Protein AF-A0A925D9C8-F1 (afdb_monomer)

Foldseek 3Di:
DDDDDDDDPPPDDPDDDDDDVPDDDPDAQFDAACDDPRHRGGDGPCVVLPPQAEAEEEDDDDDPVVVVVVVVQQVVQVVVVVSVYYYDYD

Structure (mmCIF, N/CA/C/O backbone):
data_AF-A0A925D9C8-F1
#
_entry.id   AF-A0A925D9C8-F1
#
loop_
_atom_site.group_PDB
_atom_site.id
_atom_site.type_symbol
_atom_site.label_atom_id
_atom_site.label_alt_id
_atom_site.label_comp_id
_atom_site.label_asym_id
_atom_site.label_entity_id
_atom_site.label_seq_id
_atom_site.pdbx_PDB_ins_code
_atom_site.Cartn_x
_atom_site.Cartn_y
_atom_site.Cartn_z
_atom_site.occupancy
_atom_site.B_iso_or_equiv
_atom_site.auth_seq_id
_atom_site.auth_comp_id
_atom_site.auth_asym_id
_atom_site.auth_atom_id
_atom_site.pdbx_PDB_model_num
ATOM 1 N N . MET A 1 1 ? 44.040 31.750 -30.375 1.00 44.41 1 MET A N 1
ATOM 2 C CA . MET A 1 1 ? 42.782 32.089 -31.081 1.00 44.41 1 MET A CA 1
ATOM 3 C C . MET A 1 1 ? 42.383 30.830 -31.845 1.00 44.41 1 MET A C 1
ATOM 5 O O . MET A 1 1 ? 43.206 30.383 -32.620 1.00 44.41 1 MET A O 1
ATOM 9 N N . LEU A 1 2 ? 41.275 30.126 -31.599 1.00 40.25 2 LEU A N 1
ATOM 10 C CA . LEU A 1 2 ? 39.943 30.539 -31.151 1.00 40.25 2 LEU A CA 1
ATOM 11 C C . LEU A 1 2 ? 39.206 29.425 -30.370 1.00 40.25 2 LEU A C 1
ATOM 13 O O . LEU A 1 2 ? 39.361 28.249 -30.668 1.00 40.25 2 LEU A O 1
ATOM 17 N N . ALA A 1 3 ? 38.370 29.896 -29.438 1.00 45.22 3 ALA A N 1
ATOM 18 C CA . ALA A 1 3 ? 37.036 29.420 -29.050 1.00 45.22 3 ALA A CA 1
ATOM 19 C C . ALA A 1 3 ? 36.859 27.986 -28.508 1.00 45.22 3 ALA A C 1
ATOM 21 O O . ALA A 1 3 ? 36.585 27.043 -29.244 1.00 45.22 3 ALA A O 1
ATOM 22 N N . GLY A 1 4 ? 36.870 27.878 -27.174 1.00 48.66 4 GLY A N 1
ATOM 23 C CA . GLY A 1 4 ? 36.148 26.825 -26.460 1.00 48.66 4 GLY A CA 1
ATOM 24 C C . GLY A 1 4 ? 34.638 27.016 -26.618 1.00 48.66 4 GLY A C 1
ATOM 25 O O . GLY A 1 4 ? 34.122 28.124 -26.459 1.00 48.66 4 GLY A O 1
ATOM 26 N N . VAL A 1 5 ? 33.943 25.938 -26.967 1.00 53.88 5 VAL A N 1
ATOM 27 C CA . VAL A 1 5 ? 32.484 25.904 -27.065 1.00 53.88 5 VAL A CA 1
ATOM 28 C C . VAL A 1 5 ? 31.938 25.848 -25.640 1.00 53.88 5 VAL A C 1
ATOM 30 O O . VAL A 1 5 ? 32.215 24.911 -24.899 1.00 53.88 5 VAL A O 1
ATOM 33 N N . ALA A 1 6 ? 31.218 26.887 -25.224 1.00 57.12 6 ALA A N 1
ATOM 34 C CA . ALA A 1 6 ? 30.512 26.889 -23.952 1.00 57.12 6 ALA A CA 1
ATOM 35 C C . ALA A 1 6 ? 29.261 26.011 -24.085 1.00 57.12 6 ALA A C 1
ATOM 37 O O . ALA A 1 6 ? 28.245 26.445 -24.629 1.00 57.12 6 ALA A O 1
ATOM 38 N N . GLU A 1 7 ? 29.337 24.774 -23.598 1.00 57.78 7 GLU A N 1
ATOM 39 C CA . GLU A 1 7 ? 28.160 23.937 -23.388 1.00 57.78 7 GLU A CA 1
ATOM 40 C C . GLU A 1 7 ? 27.277 24.569 -22.314 1.00 57.78 7 GLU A C 1
ATOM 42 O O . GLU A 1 7 ? 27.629 24.697 -21.139 1.00 57.78 7 GLU A O 1
ATOM 47 N N . LYS A 1 8 ? 26.106 25.024 -22.749 1.00 49.88 8 LYS A N 1
ATOM 48 C CA . LYS A 1 8 ? 25.075 25.550 -21.870 1.00 49.88 8 LYS A CA 1
ATOM 49 C C . LYS A 1 8 ? 24.432 24.364 -21.159 1.00 49.88 8 LYS A C 1
ATOM 51 O O . LYS A 1 8 ? 23.682 23.612 -21.771 1.00 49.88 8 LYS A O 1
ATOM 56 N N . CYS A 1 9 ? 24.736 24.204 -19.874 1.00 54.34 9 CYS A N 1
ATOM 57 C CA . CYS A 1 9 ? 24.050 23.260 -19.001 1.00 54.34 9 CYS A CA 1
ATOM 58 C C . CYS A 1 9 ? 22.572 23.679 -18.925 1.00 54.34 9 CYS A C 1
ATOM 60 O O . CYS A 1 9 ? 22.217 24.639 -18.238 1.00 54.34 9 CYS A O 1
ATOM 62 N N . LEU A 1 10 ? 21.714 23.028 -19.713 1.00 57.12 10 LEU A N 1
ATOM 63 C CA . LEU A 1 10 ? 20.269 23.111 -19.550 1.00 57.12 10 LEU A CA 1
ATOM 64 C C . LEU A 1 10 ? 19.968 22.476 -18.193 1.00 57.12 10 LEU A C 1
ATOM 66 O O . LEU A 1 10 ? 19.971 21.255 -18.063 1.00 57.12 10 LEU A O 1
ATOM 70 N N . SER A 1 11 ? 19.781 23.309 -17.169 1.00 56.78 11 SER A N 1
ATOM 71 C CA . SER A 1 11 ? 19.266 22.854 -15.882 1.00 56.78 11 SER A CA 1
ATOM 72 C C . SER A 1 11 ? 17.894 22.247 -16.145 1.00 56.78 11 SER A C 1
ATOM 74 O O . SER A 1 11 ? 16.932 22.981 -16.368 1.00 56.78 11 SER A O 1
ATOM 76 N N . ALA A 1 12 ? 17.817 20.916 -16.170 1.00 68.81 12 ALA A N 1
ATOM 77 C CA . ALA A 1 12 ? 16.547 20.213 -16.160 1.00 68.81 12 ALA A CA 1
ATOM 78 C C . ALA A 1 12 ? 15.739 20.721 -14.960 1.00 68.81 12 ALA A C 1
ATOM 80 O O . ALA A 1 12 ? 16.305 20.962 -13.886 1.00 68.81 12 ALA A O 1
ATOM 81 N N . GLU A 1 13 ? 14.437 20.934 -15.146 1.00 73.81 13 GLU A N 1
ATOM 82 C CA . GLU A 1 13 ? 13.569 21.223 -14.011 1.00 73.81 13 GLU A CA 1
ATOM 83 C C . GLU A 1 13 ? 13.758 20.121 -12.954 1.00 73.81 13 GLU A C 1
ATOM 85 O O . GLU A 1 13 ? 13.905 18.950 -13.324 1.00 73.81 13 GLU A O 1
ATOM 90 N N . PRO A 1 14 ? 13.799 20.463 -11.652 1.00 77.75 14 PRO A N 1
ATOM 91 C CA . PRO A 1 14 ? 13.931 19.464 -10.602 1.00 77.75 14 PRO A CA 1
ATOM 92 C C . PRO A 1 14 ? 12.872 18.379 -10.789 1.00 77.75 14 PRO A C 1
ATOM 94 O O . PRO A 1 14 ? 11.692 18.693 -10.955 1.00 77.75 14 PRO A O 1
ATOM 97 N N . LEU A 1 15 ? 13.295 17.112 -10.774 1.00 78.50 15 LEU A N 1
ATOM 98 C CA . LEU A 1 15 ? 12.391 15.978 -10.925 1.00 78.50 15 LEU A CA 1
ATOM 99 C C . LEU A 1 15 ? 11.304 16.057 -9.847 1.00 78.50 15 LEU A C 1
ATOM 101 O O . LEU A 1 15 ? 11.582 15.919 -8.655 1.00 78.50 15 LEU A O 1
ATOM 105 N N . LYS A 1 16 ? 10.064 16.309 -10.272 1.00 78.25 16 LYS A N 1
ATOM 106 C CA . LYS A 1 16 ? 8.897 16.288 -9.391 1.00 78.25 16 LYS A CA 1
ATOM 107 C C . LYS A 1 16 ? 8.459 14.841 -9.236 1.00 78.25 16 LYS A C 1
ATOM 109 O O . LYS A 1 16 ? 8.039 14.206 -10.200 1.00 78.25 16 LYS A O 1
ATOM 114 N N . SER A 1 17 ? 8.612 14.315 -8.026 1.00 79.31 17 SER A N 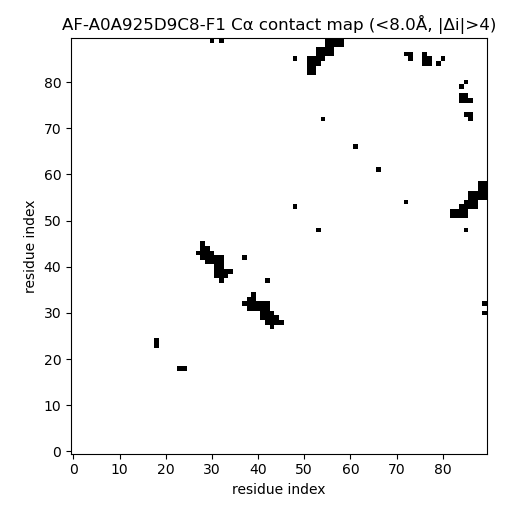1
ATOM 115 C CA . SER A 1 17 ? 8.136 12.977 -7.696 1.00 79.31 17 SER A CA 1
ATOM 116 C C . SER A 1 17 ? 6.632 13.017 -7.454 1.00 79.31 17 SER A C 1
ATOM 118 O O . SER A 1 17 ? 6.196 13.712 -6.538 1.00 79.31 17 SER A O 1
ATOM 120 N N . SER A 1 18 ? 5.879 12.250 -8.247 1.00 79.81 18 SER A N 1
ATOM 121 C CA . SER A 1 18 ? 4.449 11.967 -8.056 1.00 79.81 18 SER A CA 1
ATOM 122 C C . SER A 1 18 ? 3.569 13.213 -7.811 1.00 79.81 18 SER A C 1
ATOM 124 O O . SER A 1 18 ? 3.932 14.344 -8.148 1.00 79.81 18 SER A O 1
ATOM 126 N N . LEU A 1 19 ? 2.375 12.988 -7.260 1.00 87.00 19 LEU A N 1
ATOM 127 C CA . LEU A 1 19 ? 1.454 14.026 -6.812 1.00 87.00 19 LEU A CA 1
ATOM 128 C C . LEU A 1 19 ? 2.022 14.797 -5.622 1.00 87.00 19 LEU A C 1
ATOM 130 O O . LEU A 1 19 ? 2.552 14.216 -4.673 1.00 87.00 19 LEU A O 1
ATOM 134 N N . GLN A 1 20 ? 1.867 16.115 -5.662 1.00 89.69 20 GLN A N 1
ATOM 135 C CA . GLN A 1 20 ? 2.260 16.998 -4.570 1.00 89.69 20 GLN A CA 1
ATOM 136 C C . GLN A 1 20 ? 1.179 17.045 -3.477 1.00 89.69 20 GLN A C 1
ATOM 138 O O . GLN A 1 20 ? 0.001 16.798 -3.751 1.00 89.69 20 GLN A O 1
ATOM 143 N N . PRO A 1 21 ? 1.530 17.394 -2.223 1.00 90.06 21 PRO A N 1
ATOM 144 C CA . PRO A 1 21 ? 0.542 17.554 -1.161 1.00 90.06 21 PRO A CA 1
ATOM 145 C C . PRO A 1 21 ? -0.597 18.501 -1.567 1.00 90.06 21 PRO A C 1
ATOM 147 O O . PRO A 1 21 ? -0.365 19.648 -1.942 1.00 90.06 21 PRO A O 1
ATOM 150 N N . GLY A 1 22 ? -1.837 18.015 -1.474 1.00 89.44 22 GLY A N 1
ATOM 151 C CA . GLY A 1 22 ? -3.043 18.762 -1.846 1.00 89.44 22 GLY A CA 1
ATOM 152 C C . GLY A 1 22 ? -3.463 18.629 -3.315 1.00 89.44 22 GLY A C 1
ATOM 153 O O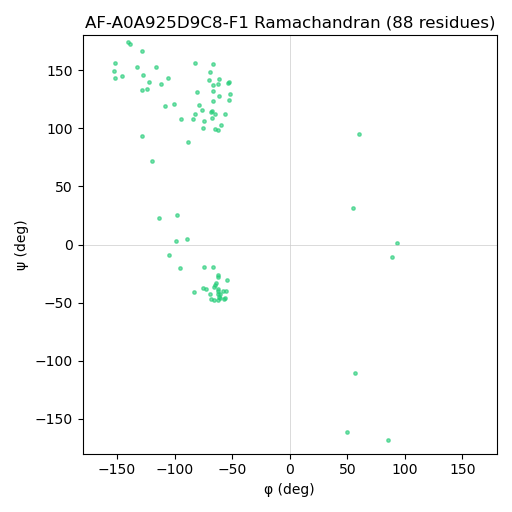 . GLY A 1 22 ? -4.590 19.005 -3.646 1.00 89.44 22 GLY A O 1
ATOM 154 N N . GLU A 1 23 ? -2.620 18.061 -4.181 1.00 89.88 23 GLU A N 1
ATOM 155 C CA . GLU A 1 23 ? -3.026 17.692 -5.537 1.00 89.88 23 GLU A CA 1
ATOM 156 C C . GLU A 1 23 ? -4.001 16.511 -5.508 1.00 89.88 23 GLU A C 1
ATOM 158 O O . GLU A 1 23 ? -3.972 15.657 -4.619 1.00 89.88 23 GLU A O 1
ATOM 163 N N . LYS A 1 24 ? -4.908 16.483 -6.485 1.00 86.12 24 LYS A N 1
ATOM 164 C CA . LYS A 1 24 ? -5.933 15.445 -6.606 1.00 86.12 24 LYS A CA 1
ATOM 165 C C . LYS A 1 24 ? -5.585 14.504 -7.744 1.00 86.12 24 LYS A C 1
ATOM 167 O O . LYS A 1 24 ? -5.148 14.947 -8.803 1.00 86.12 24 LYS A O 1
ATOM 172 N N . ILE A 1 25 ? -5.882 13.226 -7.548 1.00 86.19 25 ILE A N 1
ATOM 173 C CA . ILE A 1 25 ? -5.914 12.247 -8.631 1.00 86.19 25 ILE A CA 1
ATOM 174 C C . ILE A 1 25 ? -7.095 12.614 -9.537 1.00 86.19 25 ILE A C 1
ATOM 176 O O . ILE A 1 25 ? -8.244 12.614 -9.097 1.00 86.19 25 ILE A O 1
ATOM 180 N N . THR A 1 26 ? -6.809 12.999 -10.780 1.00 87.19 26 THR A N 1
ATOM 181 C CA . THR A 1 26 ? -7.820 13.393 -11.781 1.00 87.19 26 THR A CA 1
ATOM 182 C C . THR A 1 26 ? -8.048 12.327 -12.846 1.00 87.19 26 THR A C 1
ATOM 184 O O . THR A 1 26 ? -8.972 12.445 -13.647 1.00 87.19 26 THR A O 1
ATOM 187 N N . THR A 1 27 ? -7.215 11.291 -12.859 1.00 85.12 27 THR A N 1
ATOM 188 C CA . THR A 1 27 ? -7.239 10.208 -13.837 1.00 85.12 27 THR A CA 1
ATOM 189 C C . THR A 1 27 ? -7.561 8.886 -13.166 1.00 85.12 27 THR A C 1
ATOM 191 O O . THR A 1 27 ? -7.244 8.673 -11.997 1.00 85.12 27 THR A O 1
ATOM 194 N N . ILE A 1 28 ? -8.152 7.979 -13.936 1.00 89.06 28 ILE A N 1
ATOM 195 C CA . ILE A 1 28 ? -8.346 6.591 -13.522 1.00 89.06 28 ILE A CA 1
ATOM 196 C C . ILE A 1 28 ? -6.973 5.948 -13.295 1.00 89.06 28 ILE A C 1
ATOM 198 O O . ILE A 1 28 ? -6.037 6.177 -14.065 1.00 89.06 28 ILE A O 1
ATOM 202 N N . PHE A 1 29 ? -6.860 5.163 -12.228 1.00 91.31 29 PHE A N 1
ATOM 203 C CA . PHE A 1 29 ? -5.652 4.432 -11.878 1.00 91.31 29 PHE A CA 1
ATOM 204 C C . PHE A 1 29 ? -6.008 2.962 -11.639 1.00 91.31 29 PHE A C 1
ATOM 206 O O . PHE A 1 29 ? -6.410 2.602 -10.540 1.00 91.31 29 PHE A O 1
ATOM 213 N N . GLU A 1 30 ? -5.897 2.138 -12.682 1.00 95.25 30 GLU A N 1
ATOM 214 C CA . GLU A 1 30 ? -6.288 0.717 -12.696 1.00 95.25 30 GLU A CA 1
ATOM 215 C C . GLU A 1 30 ? -5.073 -0.177 -13.005 1.00 95.25 30 GLU A C 1
ATOM 217 O O . GLU A 1 30 ? -4.944 -0.692 -14.119 1.00 95.25 30 GLU A O 1
ATOM 222 N N . PRO A 1 31 ? -4.124 -0.338 -12.065 1.00 94.31 31 PRO A N 1
ATOM 223 C CA . PRO A 1 31 ? -3.050 -1.309 -12.229 1.00 94.31 31 PRO A CA 1
ATOM 224 C C . PRO A 1 31 ? -3.613 -2.737 -12.214 1.00 94.31 31 PRO A C 1
ATOM 226 O O . PRO A 1 31 ? -4.661 -2.998 -11.622 1.00 94.31 31 PRO A O 1
ATOM 229 N N . LEU A 1 32 ? -2.889 -3.672 -12.835 1.00 97.19 32 LEU A N 1
ATOM 230 C CA . LEU A 1 32 ? -3.151 -5.102 -12.673 1.00 97.19 32 LEU A CA 1
ATOM 231 C C . LEU A 1 32 ? -2.785 -5.508 -11.243 1.00 97.19 32 LEU A C 1
ATOM 233 O O . LEU A 1 32 ? -1.610 -5.478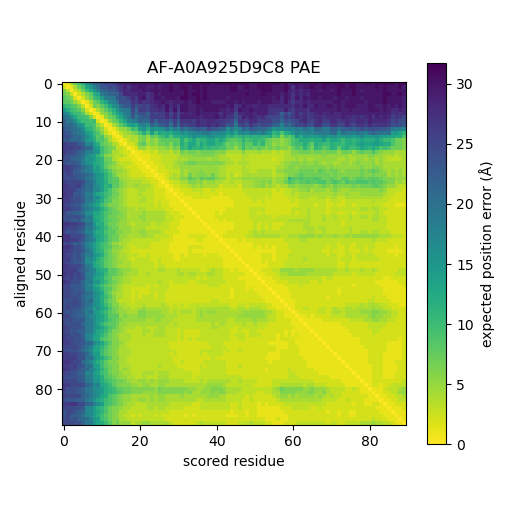 -10.876 1.00 97.19 32 LEU A O 1
ATOM 237 N N . ASN A 1 33 ? -3.773 -5.908 -10.451 1.00 96.94 33 ASN A N 1
ATOM 238 C CA . ASN A 1 33 ? -3.523 -6.323 -9.076 1.00 96.94 33 ASN A CA 1
ATOM 239 C C . ASN A 1 33 ? -3.010 -7.766 -9.051 1.00 96.94 33 ASN A C 1
ATOM 241 O O . ASN A 1 33 ? -3.576 -8.659 -9.680 1.00 96.94 33 ASN A O 1
ATOM 245 N N . VAL A 1 34 ? -1.919 -8.004 -8.324 1.00 95.94 34 VAL A N 1
ATOM 246 C CA . VAL A 1 34 ? -1.282 -9.331 -8.218 1.00 95.94 34 VAL A CA 1
ATOM 247 C C . VAL A 1 34 ? -1.744 -10.120 -6.991 1.00 95.94 34 VAL A C 1
ATOM 249 O O . VAL A 1 34 ? -1.622 -11.343 -6.957 1.00 95.94 34 VAL A O 1
ATOM 252 N N . THR A 1 35 ? -2.280 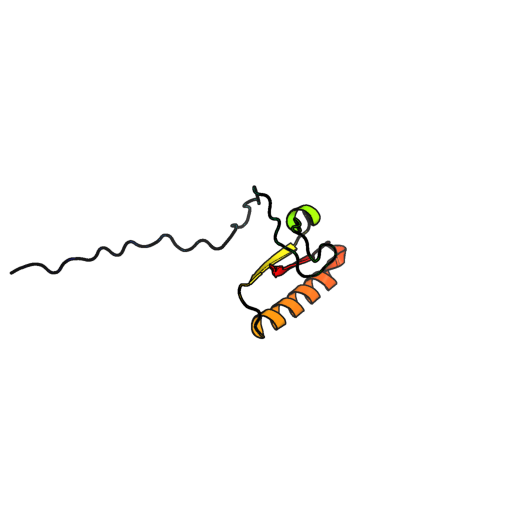-9.430 -5.987 1.00 94.88 35 THR A N 1
ATOM 253 C CA . THR A 1 35 ? -2.782 -9.982 -4.723 1.00 94.88 35 THR A CA 1
ATOM 254 C C . THR A 1 35 ? -4.062 -9.248 -4.306 1.00 94.88 35 THR A C 1
ATOM 256 O O . THR A 1 35 ? -4.458 -8.272 -4.942 1.00 94.88 35 THR A O 1
ATOM 259 N N . GLY A 1 36 ? -4.715 -9.714 -3.237 1.00 94.44 36 GLY A N 1
ATOM 260 C CA . GLY A 1 36 ? -5.951 -9.115 -2.720 1.00 94.44 36 GLY A CA 1
ATOM 261 C C . GLY A 1 36 ? -7.215 -9.621 -3.419 1.00 94.44 36 GLY A C 1
ATOM 262 O O . GLY A 1 36 ? -7.182 -10.621 -4.133 1.00 94.44 36 GLY A O 1
ATOM 263 N N . GLU A 1 37 ? -8.338 -8.943 -3.174 1.00 96.31 37 GLU A N 1
ATOM 264 C CA .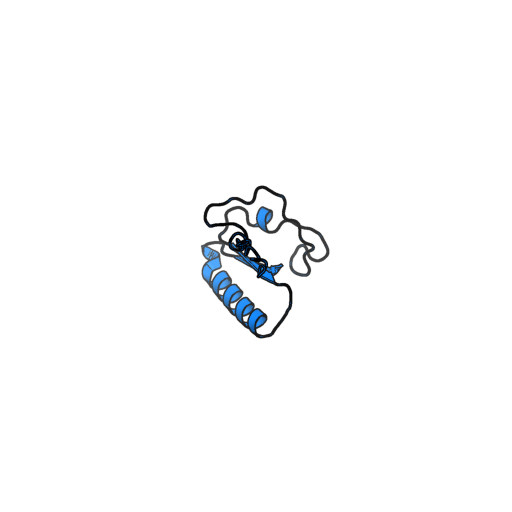 GLU A 1 37 ? -9.665 -9.330 -3.685 1.00 96.31 37 GLU A CA 1
ATOM 265 C C . GLU A 1 37 ? -9.754 -9.264 -5.218 1.00 96.31 37 GLU A C 1
ATOM 267 O O . GLU A 1 37 ? -10.379 -10.121 -5.835 1.00 96.31 37 GLU A O 1
ATOM 272 N N . HIS A 1 38 ? -9.043 -8.314 -5.829 1.00 97.00 38 HIS A N 1
ATOM 273 C CA . HIS A 1 38 ? -9.022 -8.070 -7.276 1.00 97.00 38 HIS A CA 1
ATOM 274 C C . HIS A 1 38 ? -7.816 -8.710 -7.990 1.00 97.00 38 HIS A C 1
ATOM 276 O O . HIS A 1 38 ? -7.361 -8.228 -9.027 1.00 97.00 38 HIS A O 1
ATOM 282 N N . ALA A 1 39 ? -7.236 -9.776 -7.428 1.00 97.81 39 ALA A N 1
ATOM 283 C CA . ALA A 1 39 ? -6.059 -10.420 -8.007 1.00 97.81 39 ALA A CA 1
ATOM 284 C C . ALA A 1 39 ? -6.338 -10.977 -9.417 1.00 97.81 39 ALA A C 1
ATOM 286 O O . ALA A 1 39 ? -7.255 -11.770 -9.625 1.00 97.81 39 ALA A O 1
ATOM 287 N N . GLY A 1 40 ? -5.488 -10.613 -10.378 1.00 97.88 40 GLY A N 1
ATOM 288 C CA . GLY A 1 40 ? -5.582 -11.048 -11.772 1.00 97.88 40 GLY A 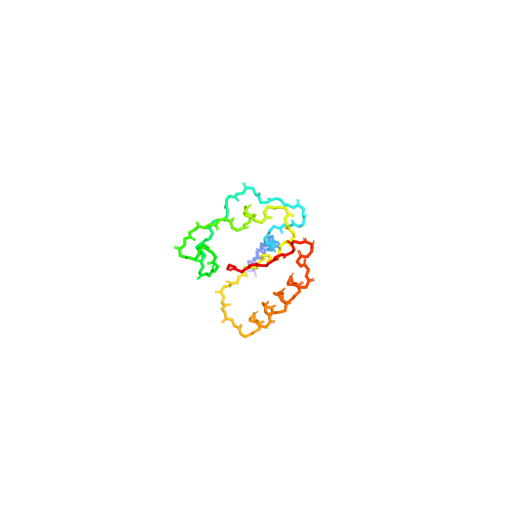CA 1
ATOM 289 C C . GLY A 1 40 ? -6.361 -10.105 -12.691 1.00 97.88 40 GLY A C 1
ATOM 290 O O . GLY A 1 40 ? -6.451 -10.398 -13.884 1.00 97.88 40 GLY A O 1
ATOM 291 N N . GLU A 1 41 ? -6.868 -8.973 -12.191 1.00 97.44 41 GLU A N 1
ATOM 292 C CA . GLU A 1 41 ? -7.581 -7.979 -13.001 1.00 97.44 41 GLU A CA 1
ATOM 293 C C . GLU A 1 41 ? -7.113 -6.526 -12.762 1.00 97.44 41 GLU A C 1
ATOM 295 O O . GLU A 1 41 ? -6.591 -6.193 -11.689 1.00 97.44 41 GLU A O 1
ATOM 300 N N . PRO A 1 42 ? -7.258 -5.637 -13.769 1.00 97.44 42 PRO A N 1
ATOM 301 C CA . PRO A 1 42 ? -7.104 -4.199 -13.579 1.00 97.44 42 PRO A CA 1
ATOM 302 C C . PRO A 1 42 ? -8.218 -3.659 -12.682 1.00 97.44 42 PRO A C 1
ATOM 304 O O . PRO A 1 42 ? -9.395 -3.816 -13.002 1.00 97.44 42 PRO A O 1
ATOM 307 N N . TYR A 1 43 ? -7.859 -3.009 -11.576 1.00 97.00 43 TYR A N 1
ATOM 308 C CA . TYR A 1 43 ? -8.852 -2.440 -10.664 1.00 97.00 43 TYR A CA 1
ATOM 309 C C . TYR A 1 43 ? -8.319 -1.220 -9.906 1.00 97.00 43 TYR A C 1
ATOM 311 O O . TYR A 1 43 ? -7.146 -1.164 -9.531 1.00 97.00 43 TYR A O 1
ATOM 319 N N . CYS A 1 44 ? -9.189 -0.231 -9.680 1.00 95.62 44 CYS A N 1
ATOM 320 C CA . CYS A 1 44 ? -8.831 1.050 -9.076 1.00 95.62 44 CYS A CA 1
ATOM 321 C C . CYS A 1 44 ? -8.910 1.028 -7.542 1.00 95.62 44 CYS A C 1
ATOM 323 O O . CYS A 1 44 ? -9.903 1.460 -6.952 1.00 95.62 44 CYS A O 1
ATOM 325 N N . LEU A 1 45 ? -7.814 0.637 -6.883 1.00 95.38 45 LEU A N 1
ATOM 326 C CA . LEU A 1 45 ? -7.718 0.665 -5.413 1.00 95.38 45 LEU A CA 1
ATOM 327 C C . LEU A 1 45 ? -7.835 2.083 -4.826 1.00 95.38 45 LEU A C 1
ATOM 329 O O . LEU A 1 45 ? -8.325 2.259 -3.713 1.00 95.38 45 LEU A O 1
ATOM 333 N N . VAL A 1 46 ? -7.443 3.121 -5.573 1.00 93.88 46 VAL A N 1
ATOM 334 C CA . VAL A 1 46 ? -7.672 4.523 -5.171 1.00 93.88 46 VAL A CA 1
ATOM 335 C C . VAL A 1 46 ? -9.172 4.816 -5.065 1.00 93.88 46 VAL A C 1
ATOM 337 O O . VAL A 1 46 ? -9.617 5.468 -4.122 1.00 93.88 46 VAL A O 1
ATOM 340 N N . CYS A 1 47 ? -9.953 4.333 -6.032 1.00 93.81 47 CYS A N 1
ATOM 341 C CA . CYS A 1 47 ? -11.390 4.553 -6.109 1.00 93.81 47 CYS A CA 1
ATOM 342 C C . CYS A 1 47 ? -12.115 3.804 -4.984 1.00 93.81 47 CYS A C 1
ATOM 344 O O . CYS A 1 47 ? -12.994 4.376 -4.343 1.00 93.81 47 CYS A O 1
ATOM 346 N N . GLU A 1 48 ? -11.705 2.562 -4.719 1.00 94.19 48 GLU A N 1
ATOM 347 C CA . GLU A 1 48 ? -12.233 1.723 -3.639 1.00 94.19 48 GLU A CA 1
ATOM 348 C C . GLU A 1 48 ? -12.012 2.349 -2.256 1.00 94.19 48 GLU A C 1
ATOM 350 O O . GLU A 1 48 ? -12.939 2.450 -1.455 1.00 94.19 48 GLU A O 1
ATOM 355 N N . ASN A 1 49 ? -10.799 2.844 -1.996 1.00 93.38 49 ASN A N 1
ATOM 356 C CA . ASN A 1 49 ? -10.461 3.463 -0.715 1.00 93.38 49 ASN A CA 1
ATOM 357 C C . ASN A 1 49 ? -11.069 4.871 -0.544 1.00 93.38 49 ASN A C 1
ATOM 359 O O . ASN A 1 49 ? -11.204 5.373 0.576 1.00 93.38 49 ASN A O 1
ATOM 363 N N . GLY A 1 50 ? -11.464 5.534 -1.633 1.00 91.50 50 GLY A N 1
ATOM 364 C CA . GLY A 1 50 ? -12.168 6.813 -1.604 1.00 91.50 50 GLY A CA 1
ATOM 365 C C . GLY A 1 50 ? -11.408 7.912 -0.852 1.00 91.50 50 GLY A C 1
ATOM 366 O O . GLY A 1 50 ? -10.406 8.437 -1.329 1.00 91.50 50 GLY A O 1
ATOM 367 N N . ARG A 1 51 ? -11.926 8.325 0.314 1.00 91.25 51 ARG A N 1
ATOM 368 C CA . ARG A 1 51 ? -11.332 9.386 1.157 1.00 91.25 51 ARG A CA 1
ATOM 369 C C . ARG A 1 51 ? -10.495 8.846 2.318 1.00 91.25 51 ARG A C 1
ATOM 371 O O . ARG A 1 51 ? -10.050 9.642 3.147 1.00 91.25 51 ARG A O 1
ATOM 378 N N . ALA A 1 52 ? -10.337 7.529 2.411 1.00 94.56 52 ALA A N 1
ATOM 379 C CA . ALA A 1 52 ? -9.540 6.910 3.450 1.00 94.56 52 ALA A CA 1
ATOM 380 C C . ALA A 1 52 ? -8.068 7.361 3.355 1.00 94.56 52 ALA A C 1
ATOM 382 O O . ALA A 1 52 ? -7.538 7.533 2.253 1.00 94.56 52 ALA A O 1
ATOM 383 N N . PRO A 1 53 ? -7.388 7.571 4.492 1.00 93.75 53 PRO A N 1
ATOM 384 C CA . PRO A 1 53 ? -5.948 7.802 4.511 1.00 93.75 53 PRO A CA 1
ATOM 385 C C . PRO A 1 53 ? -5.190 6.531 4.098 1.00 93.75 53 PRO A C 1
ATOM 387 O O . PRO A 1 53 ? -5.121 5.568 4.859 1.00 93.75 53 PRO A O 1
ATOM 390 N N . VAL A 1 54 ? -4.593 6.539 2.903 1.00 95.19 54 VAL A N 1
ATOM 391 C CA . VAL A 1 54 ? -3.891 5.373 2.345 1.00 95.19 54 VAL A CA 1
ATOM 392 C C . VAL A 1 54 ? -2.449 5.696 1.980 1.00 95.19 54 VAL A C 1
ATOM 394 O O . VAL A 1 54 ? -2.169 6.699 1.322 1.00 95.19 54 VAL A O 1
ATOM 397 N N . ALA A 1 55 ? -1.531 4.817 2.380 1.00 94.69 55 ALA A N 1
ATOM 398 C CA . ALA A 1 55 ? -0.162 4.821 1.885 1.00 94.69 55 ALA A CA 1
ATOM 399 C C . ALA A 1 55 ? -0.090 4.050 0.558 1.00 94.69 55 ALA A C 1
ATOM 401 O O . ALA A 1 55 ? -0.182 2.825 0.539 1.00 94.69 55 ALA A O 1
ATOM 402 N N . MET A 1 56 ? 0.083 4.779 -0.543 1.00 93.75 56 MET A N 1
ATOM 403 C CA . MET A 1 56 ? 0.301 4.215 -1.874 1.00 93.75 56 MET A CA 1
ATOM 404 C C . MET A 1 56 ? 1.792 4.264 -2.213 1.00 93.75 56 MET A C 1
ATOM 406 O O . MET A 1 56 ? 2.389 5.343 -2.237 1.00 93.75 56 MET A O 1
ATOM 410 N N . LEU A 1 57 ? 2.390 3.106 -2.479 1.00 94.12 57 LEU A N 1
ATOM 411 C CA . LEU A 1 57 ? 3.806 2.987 -2.817 1.00 94.12 57 LEU A CA 1
ATOM 412 C C . LEU A 1 57 ? 3.970 2.559 -4.272 1.00 94.12 57 LEU A C 1
ATOM 414 O O . LEU A 1 57 ? 3.265 1.670 -4.732 1.00 94.12 57 LEU A O 1
ATOM 418 N N . PHE A 1 58 ? 4.933 3.166 -4.962 1.00 92.19 58 PHE A N 1
ATOM 419 C CA . PHE A 1 58 ? 5.388 2.718 -6.275 1.00 92.19 58 PHE A CA 1
ATOM 420 C C . PHE A 1 58 ? 6.773 2.102 -6.130 1.00 92.19 58 PHE A C 1
ATOM 422 O O . PHE A 1 58 ? 7.713 2.791 -5.720 1.00 92.19 58 PHE A O 1
ATOM 429 N N . ALA A 1 59 ? 6.904 0.826 -6.473 1.00 93.44 59 ALA A N 1
ATOM 430 C CA . ALA A 1 59 ? 8.163 0.105 -6.411 1.00 93.44 59 ALA A CA 1
ATOM 431 C C . ALA A 1 59 ? 8.448 -0.583 -7.746 1.00 93.44 59 ALA A C 1
ATOM 433 O O . ALA A 1 59 ? 7.594 -1.234 -8.331 1.00 93.44 59 ALA A O 1
ATOM 434 N N . ARG A 1 60 ? 9.679 -0.439 -8.243 1.00 92.25 60 ARG A N 1
ATOM 435 C CA . ARG A 1 60 ? 10.097 -1.110 -9.481 1.00 92.25 60 ARG A CA 1
ATOM 436 C C . ARG A 1 60 ? 10.546 -2.544 -9.232 1.00 92.25 60 ARG A C 1
ATOM 438 O O . ARG A 1 60 ? 10.251 -3.424 -10.030 1.00 92.25 60 ARG A O 1
ATOM 445 N N . ASP A 1 61 ? 11.284 -2.735 -8.146 1.00 93.75 61 ASP A N 1
ATOM 446 C CA . ASP A 1 61 ? 11.970 -3.973 -7.819 1.00 93.75 61 ASP A CA 1
ATOM 447 C C . ASP A 1 61 ? 11.586 -4.405 -6.405 1.00 93.75 61 ASP A C 1
ATOM 449 O O . ASP A 1 61 ? 11.381 -3.572 -5.519 1.00 93.75 61 ASP A O 1
ATOM 453 N N . LEU A 1 62 ? 11.504 -5.717 -6.193 1.00 92.62 62 LEU A N 1
ATOM 454 C CA . LEU A 1 62 ? 11.277 -6.303 -4.878 1.00 92.62 62 LEU A CA 1
ATOM 455 C C . LEU A 1 62 ? 12.623 -6.669 -4.256 1.00 92.62 62 LEU A C 1
ATOM 457 O O . LEU A 1 62 ? 13.271 -7.626 -4.680 1.00 92.62 62 LEU A O 1
ATOM 461 N N . ASP A 1 63 ? 13.032 -5.912 -3.243 1.00 96.50 63 ASP A N 1
ATOM 462 C CA . ASP A 1 63 ? 14.267 -6.138 -2.498 1.00 96.50 63 ASP A CA 1
ATOM 463 C C . ASP A 1 63 ? 14.030 -6.195 -0.980 1.00 96.50 63 ASP A C 1
ATOM 465 O O . ASP A 1 63 ? 12.961 -5.869 -0.462 1.00 96.50 63 ASP A O 1
ATOM 469 N N . GLU A 1 64 ? 15.029 -6.666 -0.232 1.00 97.94 64 GLU A N 1
ATOM 470 C CA . GLU A 1 64 ? 14.902 -6.840 1.218 1.00 97.94 64 GLU A CA 1
ATOM 471 C C . GLU A 1 64 ? 14.603 -5.522 1.973 1.00 97.94 64 GLU A C 1
ATOM 473 O O . GLU A 1 64 ? 13.751 -5.540 2.872 1.00 97.94 64 GLU A O 1
ATOM 478 N N . PRO A 1 65 ? 15.241 -4.374 1.654 1.00 97.31 65 PRO A N 1
ATOM 479 C CA . PRO A 1 65 ? 14.871 -3.087 2.241 1.00 97.31 65 PRO A CA 1
ATOM 480 C C . PRO A 1 65 ? 13.400 -2.715 2.029 1.00 97.31 65 PRO A C 1
ATOM 482 O O . PRO A 1 65 ? 12.740 -2.316 2.994 1.00 97.31 65 PRO A O 1
ATOM 485 N N . LEU A 1 66 ? 12.875 -2.878 0.811 1.00 96.25 66 LEU A N 1
ATOM 486 C CA . LEU A 1 66 ? 11.472 -2.621 0.510 1.00 96.25 66 LEU A CA 1
ATOM 487 C C . LEU A 1 66 ? 10.564 -3.553 1.309 1.00 96.25 66 LEU A C 1
ATOM 489 O O . LEU A 1 66 ? 9.641 -3.079 1.966 1.00 96.25 66 LEU A O 1
ATOM 493 N N . MET A 1 67 ? 10.852 -4.855 1.338 1.00 97.00 67 MET A N 1
ATOM 494 C CA . MET A 1 67 ? 10.040 -5.814 2.096 1.00 97.00 67 MET A CA 1
ATOM 495 C C . MET A 1 67 ? 9.976 -5.455 3.588 1.00 97.00 67 MET A C 1
ATOM 497 O O . MET A 1 67 ? 8.909 -5.509 4.200 1.00 97.00 67 MET A O 1
ATOM 501 N N . LYS A 1 68 ? 11.093 -5.011 4.182 1.00 98.06 68 LYS A N 1
ATOM 502 C CA . LYS A 1 68 ? 11.122 -4.524 5.575 1.00 98.06 68 LYS A CA 1
ATOM 503 C C . LYS A 1 68 ? 10.295 -3.255 5.777 1.00 98.06 68 LYS A C 1
ATOM 505 O O . LYS A 1 68 ? 9.741 -3.069 6.861 1.00 98.06 68 LYS A O 1
ATOM 510 N N . LEU A 1 69 ? 10.248 -2.367 4.785 1.00 97.69 69 LEU A N 1
ATOM 511 C CA . LEU A 1 69 ? 9.406 -1.175 4.826 1.00 97.69 69 LEU A CA 1
ATOM 512 C C . LEU A 1 69 ? 7.922 -1.552 4.760 1.00 97.69 69 LEU A C 1
ATOM 514 O O . LEU A 1 69 ? 7.159 -1.078 5.599 1.00 97.69 69 LEU A O 1
ATOM 518 N N . LEU A 1 70 ? 7.537 -2.432 3.832 1.00 96.88 70 LEU A N 1
ATOM 519 C CA . LEU A 1 70 ? 6.150 -2.877 3.661 1.00 96.88 70 LEU A CA 1
ATOM 520 C C . LEU A 1 70 ? 5.597 -3.491 4.952 1.00 96.88 70 LEU A C 1
ATOM 522 O O . LEU A 1 70 ? 4.566 -3.041 5.436 1.00 96.88 70 LEU A O 1
ATOM 526 N N . VAL A 1 71 ? 6.354 -4.381 5.606 1.00 97.62 71 VAL A N 1
ATOM 527 C CA . VAL A 1 71 ? 5.960 -4.966 6.905 1.00 97.62 71 VAL A CA 1
ATOM 528 C C . VAL A 1 71 ? 5.660 -3.896 7.962 1.00 97.62 71 VAL A C 1
ATOM 530 O O . VAL A 1 71 ? 4.717 -4.029 8.739 1.00 97.62 71 VAL A O 1
ATOM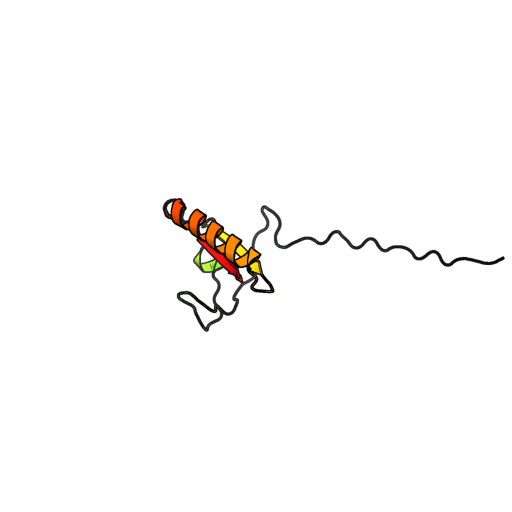 533 N N . LYS A 1 72 ? 6.456 -2.822 8.016 1.00 98.31 72 LYS A N 1
ATOM 534 C CA . LYS A 1 72 ? 6.245 -1.735 8.986 1.00 98.31 72 LYS A CA 1
ATOM 535 C C . LYS A 1 72 ? 5.031 -0.881 8.641 1.00 98.31 72 LYS A C 1
ATOM 537 O O . LYS A 1 72 ? 4.335 -0.440 9.551 1.00 98.31 72 LYS A O 1
ATOM 542 N N . ILE A 1 73 ? 4.806 -0.625 7.356 1.00 97.69 73 ILE A N 1
ATOM 543 C CA . ILE A 1 73 ? 3.644 0.132 6.887 1.00 97.69 73 ILE A CA 1
ATOM 544 C C . ILE A 1 73 ? 2.366 -0.650 7.180 1.00 97.69 73 ILE A C 1
ATOM 546 O O . ILE A 1 73 ? 1.458 -0.085 7.781 1.00 97.69 73 ILE A O 1
ATOM 550 N N . ASP A 1 74 ? 2.334 -1.941 6.856 1.00 96.19 74 ASP A N 1
ATOM 551 C CA . ASP A 1 74 ? 1.173 -2.798 7.104 1.00 96.19 74 ASP A CA 1
ATOM 552 C C . ASP A 1 74 ? 0.865 -2.918 8.599 1.00 96.19 74 ASP A C 1
ATOM 554 O O . ASP A 1 74 ? -0.292 -2.844 9.008 1.00 96.19 74 ASP A O 1
ATOM 558 N N . ALA A 1 75 ? 1.891 -3.028 9.451 1.00 97.75 75 ALA A N 1
ATOM 559 C CA . ALA A 1 75 ? 1.691 -2.995 10.898 1.00 97.75 75 ALA A CA 1
ATOM 560 C C . ALA A 1 75 ? 1.080 -1.658 11.358 1.00 97.75 75 ALA A C 1
ATOM 562 O O . ALA A 1 75 ? 0.121 -1.642 12.132 1.00 97.75 75 ALA A O 1
ATOM 563 N N . ALA A 1 76 ? 1.592 -0.534 10.849 1.00 97.38 76 ALA A N 1
ATOM 564 C CA . ALA A 1 76 ? 1.107 0.792 11.217 1.00 97.38 76 ALA A CA 1
ATOM 565 C C . ALA A 1 76 ? -0.337 1.054 10.755 1.00 97.38 76 ALA A C 1
ATOM 567 O O . ALA A 1 76 ? -1.093 1.712 11.472 1.00 97.38 76 ALA A O 1
ATOM 568 N N . THR A 1 77 ? -0.738 0.560 9.581 1.00 96.62 77 THR A N 1
ATOM 569 C CA . THR A 1 77 ? -2.117 0.694 9.084 1.00 96.62 77 THR A CA 1
ATOM 570 C C . THR A 1 77 ? -3.060 -0.265 9.812 1.00 96.62 77 THR A C 1
ATOM 572 O O . THR A 1 77 ? -4.159 0.138 10.194 1.00 96.62 77 THR A O 1
ATOM 575 N N . ALA A 1 78 ? -2.609 -1.482 10.136 1.00 95.44 78 ALA A N 1
ATOM 576 C CA . ALA A 1 78 ? -3.383 -2.447 10.917 1.00 95.44 78 ALA A CA 1
ATOM 577 C C . ALA A 1 78 ? -3.715 -1.948 12.335 1.00 95.44 78 ALA A C 1
ATOM 579 O O . ALA A 1 78 ? -4.833 -2.158 12.810 1.00 95.44 78 ALA A O 1
ATOM 580 N N . GLU A 1 79 ? -2.795 -1.248 13.004 1.00 96.88 79 GLU A N 1
ATOM 581 C CA . GLU A 1 79 ? -3.043 -0.620 14.313 1.00 96.88 79 GLU A CA 1
ATOM 582 C C . GLU A 1 79 ? -4.059 0.537 14.241 1.00 96.88 79 GLU A C 1
ATOM 584 O O . GLU A 1 79 ? -4.667 0.908 15.249 1.00 96.88 79 GLU A O 1
ATOM 589 N N . ARG A 1 80 ? -4.280 1.085 13.040 1.00 95.88 80 ARG A N 1
ATOM 590 C CA . ARG A 1 80 ? -5.088 2.281 12.763 1.00 95.88 80 ARG A CA 1
ATOM 591 C C . ARG A 1 80 ? -6.355 1.988 11.967 1.00 95.88 80 ARG A C 1
ATOM 593 O O . ARG A 1 80 ? -6.954 2.886 11.378 1.00 95.88 80 ARG A O 1
ATOM 600 N N . GLN A 1 81 ? -6.837 0.749 12.013 1.00 91.00 81 GLN A N 1
ATOM 601 C CA . GLN A 1 81 ? -8.090 0.355 11.357 1.00 91.00 81 GLN A CA 1
ATOM 602 C C . GLN A 1 81 ? -9.292 1.215 11.776 1.00 91.00 81 GLN A C 1
ATOM 604 O O . GLN A 1 81 ? -10.179 1.472 10.968 1.00 91.00 81 GLN A O 1
ATOM 609 N N . LYS A 1 82 ? -9.314 1.731 13.016 1.00 94.38 82 LYS A N 1
ATOM 610 C CA . LYS A 1 82 ? -10.365 2.658 13.485 1.00 94.38 82 LYS A CA 1
ATOM 611 C C . LYS A 1 82 ? -10.403 3.973 12.700 1.00 94.38 82 LYS A C 1
ATOM 613 O O . LYS A 1 82 ? -11.457 4.591 12.609 1.00 94.38 82 LYS A O 1
ATOM 618 N N . GLU A 1 83 ? -9.273 4.383 12.131 1.00 95.56 83 GLU A N 1
ATOM 619 C CA . GLU A 1 83 ? -9.138 5.546 11.249 1.00 95.56 83 GLU A CA 1
ATOM 620 C C . GLU A 1 83 ? -9.365 5.186 9.770 1.00 95.56 83 GLU A C 1
ATOM 622 O O . GLU A 1 83 ? -9.210 6.041 8.900 1.00 95.56 83 GLU A O 1
ATOM 627 N N . SER A 1 84 ? -9.740 3.932 9.479 1.00 94.31 84 SER A N 1
ATOM 628 C CA . SER A 1 84 ? -9.840 3.382 8.120 1.00 94.31 84 SER A CA 1
ATOM 629 C C . SER A 1 84 ? -8.541 3.538 7.322 1.00 94.31 84 SER A C 1
ATOM 631 O O . SER A 1 84 ? -8.581 3.734 6.113 1.00 94.31 84 SER A O 1
ATOM 633 N N . MET A 1 85 ? -7.383 3.505 7.993 1.00 96.25 85 MET A N 1
ATOM 634 C CA . MET A 1 85 ? -6.093 3.580 7.309 1.00 96.25 85 MET A CA 1
ATOM 635 C C . MET A 1 85 ? -5.804 2.304 6.523 1.00 96.25 85 MET A C 1
ATOM 637 O O . MET A 1 85 ? -6.060 1.204 7.009 1.00 96.25 85 MET A O 1
ATOM 641 N N . GLY A 1 86 ? -5.209 2.465 5.342 1.00 95.94 86 GLY A N 1
ATOM 642 C CA . GLY A 1 86 ? -4.808 1.356 4.479 1.00 95.94 86 GLY A CA 1
ATOM 643 C C . GLY A 1 86 ? -3.447 1.571 3.822 1.00 95.94 86 GLY A C 1
ATOM 644 O O . GLY A 1 86 ? -2.845 2.646 3.903 1.00 95.94 86 GLY A O 1
ATOM 645 N N . SER A 1 87 ? -2.958 0.532 3.157 1.00 96.81 87 SER A N 1
ATOM 646 C CA . SER A 1 87 ? -1.724 0.548 2.374 1.00 96.81 87 SER A CA 1
ATOM 647 C C . SER A 1 87 ? -1.859 -0.361 1.161 1.00 96.81 87 SER A C 1
ATOM 649 O O . SER A 1 87 ? -2.499 -1.406 1.235 1.00 96.81 87 SER A O 1
ATOM 651 N N . PHE A 1 88 ? -1.242 0.029 0.048 1.00 95.88 88 PHE A N 1
ATOM 652 C CA . PHE A 1 88 ? -1.002 -0.868 -1.078 1.00 95.88 88 PHE A CA 1
ATOM 653 C C . PHE A 1 88 ? 0.251 -0.441 -1.847 1.00 95.88 88 PHE A C 1
ATOM 655 O O . PHE A 1 88 ? 0.681 0.717 -1.798 1.00 95.88 88 PHE A O 1
ATOM 662 N N . VAL A 1 89 ? 0.846 -1.399 -2.551 1.00 95.44 89 VAL A N 1
ATOM 663 C CA . VAL A 1 89 ? 2.038 -1.205 -3.378 1.00 95.44 89 VAL A CA 1
ATOM 664 C C . VAL A 1 89 ? 1.729 -1.607 -4.813 1.00 95.44 89 VAL 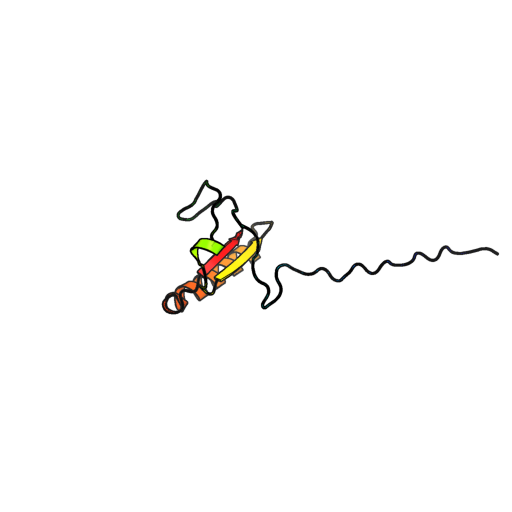A C 1
ATOM 666 O O . VAL A 1 89 ? 1.016 -2.584 -5.042 1.00 95.44 89 VAL A O 1
ATOM 669 N N . VAL A 1 90 ? 2.252 -0.823 -5.752 1.00 92.44 90 VAL A N 1
ATOM 670 C CA . VAL A 1 90 ? 2.193 -1.052 -7.199 1.00 92.44 90 VAL A CA 1
ATOM 671 C C . VAL A 1 90 ? 3.600 -1.197 -7.745 1.00 92.44 90 VAL A C 1
ATOM 673 O O . VAL A 1 90 ? 4.464 -0.373 -7.352 1.00 92.44 90 VAL A O 1
#

Radius of gyration: 19.94 Å; Cα contacts (8 Å, |Δi|>4): 72; chains: 1; bounding box: 55×43×46 Å

Solvent-accessible surface area (backbone atoms only — not comparable to full-atom values): 6021 Å² total; per-residue (Å²): 140,82,82,84,81,82,80,77,81,77,77,69,76,79,87,76,73,79,80,54,94,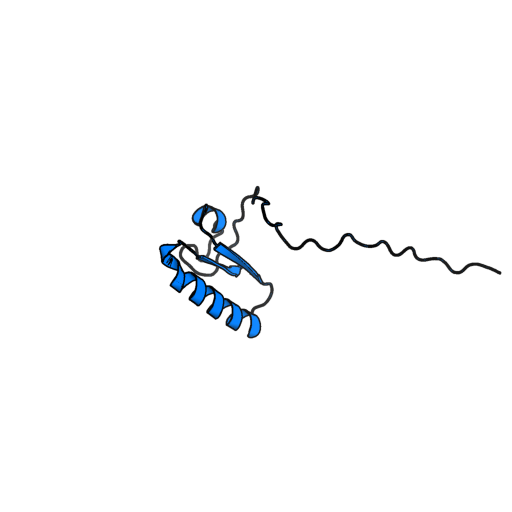90,62,75,89,87,66,92,58,54,55,72,31,84,60,76,97,55,45,81,37,67,49,40,63,66,67,74,52,60,85,45,57,60,52,78,42,83,57,94,72,93,46,71,72,57,54,58,48,51,56,53,50,52,52,57,22,64,78,30,50,93,69,50,33,42,72,52,77,81

Sequence (90 aa):
MLAGVAEKCLSAEPLKSSLQPGEKITTIFEPLNVTGEHAGEPYCLVCENGRAPVAMLFARDLDEPLMKLLVKIDAATAERQKESMGSFVV

Mean predicted aligned error: 8.31 Å

pLDDT: mean 87.75, std 14.82, range [40.25, 98.31]

Nearest PDB structures (foldseek):
  4di3-assembly1_E  TM=5.372E-01  e=3.323E+00  Treponema pallidum subsp. pallidum str. Nichols
  4di4-assembly1_B  TM=5.053E-01  e=5.697E+00  Treponema pallidum subsp. pallidum str. Nichols
  3oo9-assembly2_B  TM=4.720E-01  e=5.697E+00  Actinoplanes sp. SE50/110
  3ooa-assembly2_B  TM=4.380E-01  e=4.979E+00  Actinoplanes sp. SE50/110
  6gq0-assembly1_A  TM=3.651E-01  e=7.460E+00  Geobacillus stearothermophilus

Secondary structure (DSSP, 8-state):
-----------PPP---SSPTT----S----B-SSSTTTTSB--HHHHHTTS-EEEE--SS--HHHHHHHHHHHHHHHTTGGGT-EEEE-